Protein AF-A0A6H9L3S9-F1 (afdb_monomer_lite)

Radius of gyration: 14.36 Å; chains: 1; bounding box: 30×18×41 Å

Sequence (66 aa):
MARVKPEEIIEDLSSFFKRAMQEAVKDTFPNQEIDSDALFRNFKRQVRRRSGSWQNVSDRAVQSDY

Structure (mmCIF, N/CA/C/O backbone):
data_AF-A0A6H9L3S9-F1
#
_entry.id   AF-A0A6H9L3S9-F1
#
loop_
_atom_site.group_PDB
_atom_site.id
_atom_site.type_symbol
_atom_site.label_atom_id
_atom_site.label_alt_id
_atom_site.label_comp_id
_atom_site.label_asym_id
_atom_site.label_entity_i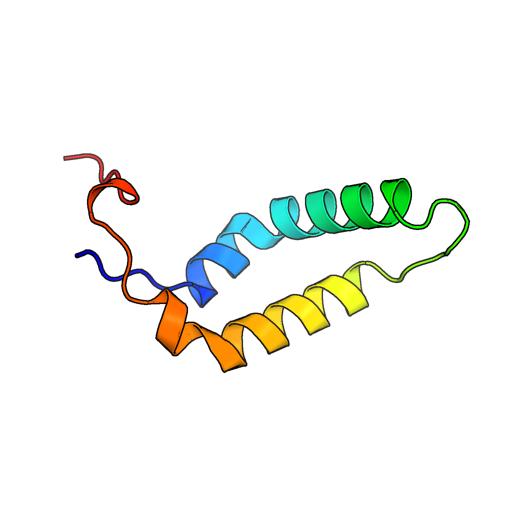d
_atom_site.label_seq_id
_atom_site.pdbx_PDB_ins_code
_atom_site.Cartn_x
_atom_site.Cartn_y
_atom_site.Cartn_z
_atom_site.occupancy
_atom_site.B_iso_or_equiv
_atom_site.auth_seq_id
_atom_site.auth_comp_id
_atom_site.auth_asym_id
_atom_site.auth_atom_id
_atom_site.pdbx_PDB_model_num
ATOM 1 N N . MET A 1 1 ? 10.807 -8.973 -19.562 1.00 84.25 1 MET A N 1
ATOM 2 C CA . MET A 1 1 ? 10.536 -8.779 -18.125 1.00 84.25 1 MET A CA 1
ATOM 3 C C . MET A 1 1 ? 11.014 -7.395 -17.775 1.00 84.25 1 MET A C 1
ATOM 5 O O . MET A 1 1 ? 12.147 -7.059 -18.113 1.00 84.25 1 MET A O 1
ATOM 9 N N . ALA A 1 2 ? 10.172 -6.629 -17.098 1.00 86.25 2 ALA A N 1
ATOM 10 C CA . ALA A 1 2 ? 10.467 -5.263 -16.725 1.00 86.25 2 ALA A CA 1
ATOM 11 C C . ALA A 1 2 ? 10.930 -5.222 -15.271 1.00 86.25 2 ALA A C 1
ATOM 13 O O . ALA A 1 2 ? 10.502 -6.032 -14.438 1.00 86.25 2 ALA A O 1
ATOM 14 N N . ARG A 1 3 ? 11.814 -4.268 -14.974 1.00 88.75 3 ARG A N 1
ATOM 15 C CA . ARG A 1 3 ? 12.220 -3.972 -13.604 1.00 88.75 3 ARG A CA 1
ATOM 16 C C . ARG A 1 3 ? 11.423 -2.799 -13.076 1.00 88.75 3 ARG A C 1
ATOM 18 O O . ARG A 1 3 ? 11.453 -1.722 -13.661 1.00 88.75 3 ARG A O 1
ATOM 25 N N . VAL A 1 4 ? 10.760 -3.010 -11.949 1.00 89.31 4 VAL A N 1
ATOM 26 C CA . VAL A 1 4 ? 10.065 -1.960 -11.205 1.00 89.31 4 VAL A CA 1
ATOM 27 C C . VAL A 1 4 ? 10.756 -1.712 -9.874 1.00 89.31 4 VAL A C 1
ATOM 29 O O . VAL A 1 4 ? 11.537 -2.535 -9.388 1.00 89.31 4 VAL A O 1
ATOM 32 N N . LYS A 1 5 ? 10.447 -0.567 -9.269 1.00 89.88 5 LYS A N 1
ATOM 33 C CA . LYS A 1 5 ? 10.880 -0.205 -7.922 1.00 89.88 5 LYS A CA 1
ATOM 34 C C . LYS A 1 5 ? 9.655 -0.189 -7.000 1.00 89.88 5 LYS A C 1
ATOM 36 O O . LYS A 1 5 ? 8.993 0.840 -6.891 1.00 89.88 5 LYS A O 1
ATOM 41 N N . PRO A 1 6 ? 9.328 -1.314 -6.336 1.00 89.50 6 PRO A N 1
ATOM 42 C CA . PRO A 1 6 ? 8.115 -1.432 -5.521 1.00 89.50 6 PRO A CA 1
ATOM 43 C C . PRO A 1 6 ? 8.019 -0.383 -4.410 1.00 89.50 6 PRO A C 1
ATOM 45 O O . PRO A 1 6 ? 6.931 0.034 -4.036 1.00 89.50 6 PRO A O 1
ATOM 48 N N . GLU A 1 7 ? 9.168 0.034 -3.881 1.00 88.56 7 GLU A N 1
ATOM 49 C CA . GLU A 1 7 ? 9.261 1.039 -2.823 1.00 88.56 7 GLU A CA 1
ATOM 50 C C . GLU A 1 7 ? 8.839 2.428 -3.314 1.00 88.56 7 GLU A C 1
ATOM 52 O O . GLU A 1 7 ? 8.075 3.088 -2.618 1.00 88.56 7 GLU A O 1
ATOM 57 N N . GLU A 1 8 ? 9.266 2.828 -4.518 1.00 90.69 8 GLU A N 1
ATOM 58 C CA . GLU A 1 8 ? 8.849 4.096 -5.138 1.00 90.69 8 GLU A CA 1
ATOM 59 C C . GLU A 1 8 ? 7.350 4.058 -5.460 1.00 90.69 8 GLU A C 1
ATOM 61 O O . GLU A 1 8 ? 6.618 4.945 -5.042 1.00 90.69 8 GLU A O 1
ATOM 66 N N . ILE A 1 9 ? 6.859 2.956 -6.044 1.00 91.00 9 ILE A N 1
ATOM 67 C CA . ILE A 1 9 ? 5.427 2.776 -6.342 1.00 91.00 9 ILE A CA 1
ATOM 68 C C . ILE A 1 9 ? 4.560 2.930 -5.082 1.00 91.00 9 ILE A C 1
ATOM 70 O O . ILE A 1 9 ? 3.509 3.564 -5.116 1.00 91.00 9 ILE A O 1
ATOM 74 N N . ILE A 1 10 ? 4.968 2.334 -3.959 1.00 91.31 10 ILE A N 1
ATOM 75 C CA . ILE A 1 10 ? 4.200 2.415 -2.707 1.00 91.31 10 ILE A CA 1
ATOM 76 C C . ILE A 1 10 ? 4.245 3.810 -2.096 1.00 91.31 10 ILE A C 1
ATOM 78 O O . ILE A 1 10 ? 3.273 4.213 -1.453 1.00 91.31 10 ILE A O 1
ATOM 82 N N . GLU A 1 11 ? 5.354 4.527 -2.250 1.00 91.12 11 GLU A N 1
ATOM 83 C CA . GLU A 1 11 ? 5.455 5.902 -1.774 1.00 91.12 11 GLU A CA 1
ATOM 84 C C . GLU A 1 11 ? 4.558 6.828 -2.608 1.00 91.12 11 GLU A C 1
ATOM 86 O O . GLU A 1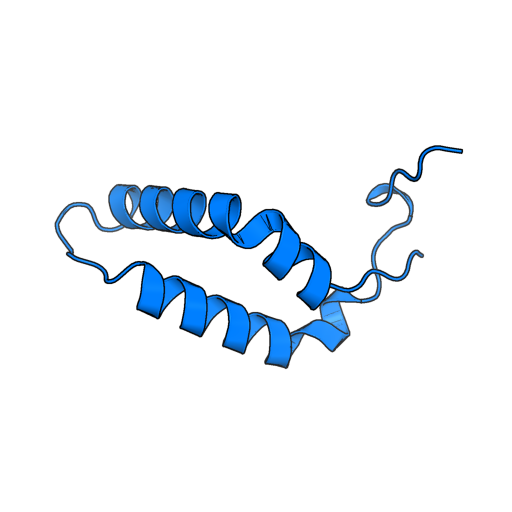 11 ? 3.721 7.535 -2.038 1.00 91.12 11 GLU A O 1
ATOM 91 N N . ASP A 1 12 ? 4.638 6.722 -3.937 1.00 93.88 12 ASP A N 1
ATOM 92 C CA . ASP A 1 12 ? 3.841 7.505 -4.889 1.00 93.88 12 ASP A CA 1
ATOM 93 C C . ASP A 1 12 ? 2.335 7.251 -4.724 1.00 93.88 12 ASP A C 1
ATOM 95 O O . ASP A 1 12 ? 1.518 8.169 -4.787 1.00 93.88 12 ASP A O 1
ATOM 99 N N . LEU A 1 13 ? 1.953 6.002 -4.441 1.00 93.62 13 LEU A N 1
ATOM 100 C CA . LEU A 1 13 ? 0.560 5.588 -4.244 1.00 93.62 13 LEU A CA 1
ATOM 101 C C . LEU A 1 13 ? 0.152 5.513 -2.765 1.00 93.62 13 LEU A C 1
ATOM 103 O O . LEU A 1 13 ? -0.855 4.887 -2.423 1.00 93.62 13 LEU A O 1
ATOM 107 N N . SER A 1 14 ? 0.918 6.125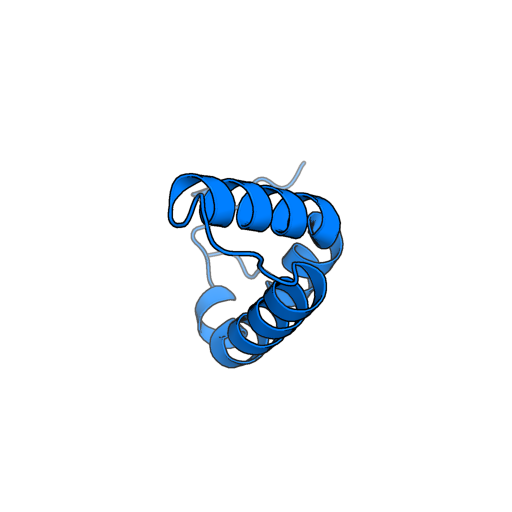 -1.862 1.00 91.81 14 SER A N 1
ATOM 108 C CA . SER A 1 14 ? 0.735 5.966 -0.413 1.00 91.81 14 SER A CA 1
ATOM 109 C C . SER A 1 14 ? -0.672 6.324 0.077 1.00 91.81 14 SER A C 1
ATOM 111 O O . SER A 1 14 ? -1.243 5.596 0.893 1.00 91.81 14 SER A O 1
ATOM 113 N N . SER A 1 15 ? -1.263 7.402 -0.440 1.00 92.44 15 SER A N 1
ATOM 114 C CA . SER A 1 15 ? -2.630 7.829 -0.112 1.00 92.44 15 SER A CA 1
ATOM 115 C C . SER A 1 15 ? -3.682 6.803 -0.551 1.00 92.44 15 SER A C 1
ATOM 117 O O . SER A 1 15 ? -4.568 6.456 0.233 1.00 92.44 15 SER A O 1
ATOM 119 N N . PHE A 1 16 ? -3.547 6.261 -1.764 1.00 94.88 16 PHE A N 1
ATOM 120 C CA . PHE A 1 16 ? -4.427 5.222 -2.298 1.00 94.8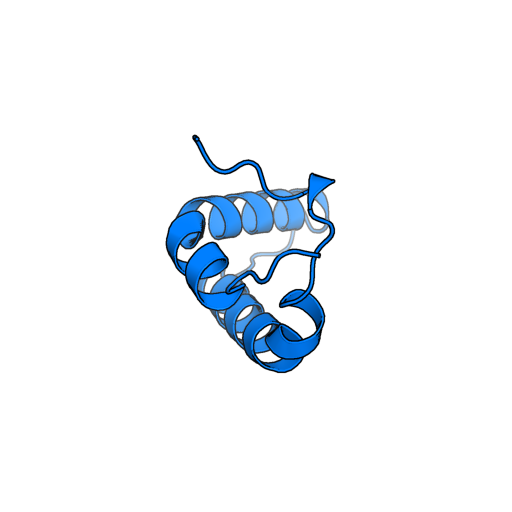8 16 PHE A CA 1
ATOM 121 C C . PHE A 1 16 ? -4.325 3.930 -1.490 1.00 94.88 16 PHE A C 1
ATOM 123 O O . PHE A 1 16 ? -5.347 3.390 -1.070 1.00 94.88 16 PHE A O 1
ATOM 130 N N . PHE A 1 17 ? -3.108 3.464 -1.199 1.00 93.88 17 PHE A N 1
ATOM 131 C CA . PHE A 1 17 ? -2.903 2.257 -0.396 1.00 93.88 17 PHE A CA 1
ATOM 132 C C . PHE A 1 17 ? -3.444 2.402 1.027 1.00 93.88 17 PHE A C 1
ATOM 134 O O . PHE A 1 17 ? -4.060 1.466 1.535 1.00 93.88 17 PHE A O 1
ATOM 141 N N . LYS A 1 18 ? -3.251 3.560 1.674 1.00 93.19 18 LYS A N 1
ATOM 142 C CA . LYS A 1 18 ? -3.837 3.833 2.996 1.00 93.19 18 LYS A CA 1
ATOM 143 C C . LYS A 1 18 ? -5.354 3.685 2.972 1.00 93.19 18 LYS A C 1
ATOM 145 O O . LYS A 1 18 ? -5.900 2.957 3.797 1.00 93.19 18 LYS A O 1
ATOM 150 N N . ARG A 1 19 ? -6.016 4.338 2.014 1.00 94.00 19 ARG A N 1
ATOM 151 C CA . ARG A 1 19 ? -7.474 4.298 1.885 1.00 94.00 19 ARG A CA 1
ATOM 152 C C . ARG A 1 19 ? -7.985 2.890 1.579 1.00 94.00 19 ARG A C 1
ATOM 154 O O . ARG A 1 19 ? -8.881 2.414 2.264 1.00 94.00 19 ARG A O 1
ATOM 161 N N . ALA A 1 20 ? -7.375 2.202 0.616 1.00 95.19 20 ALA A N 1
ATOM 162 C CA . ALA A 1 20 ? -7.766 0.843 0.254 1.00 95.19 20 ALA A CA 1
ATOM 163 C C . ALA A 1 20 ? -7.608 -0.133 1.434 1.00 95.19 20 ALA A C 1
ATOM 165 O O . ALA A 1 20 ? -8.468 -0.978 1.661 1.00 95.19 20 ALA A O 1
ATOM 166 N N . MET A 1 21 ? -6.541 0.003 2.231 1.00 94.12 21 MET A N 1
ATOM 167 C CA . MET A 1 21 ? -6.367 -0.815 3.434 1.00 94.12 21 MET A CA 1
ATOM 168 C C . MET A 1 21 ? -7.382 -0.485 4.527 1.00 94.12 21 MET A C 1
ATOM 170 O O . MET A 1 21 ? -7.851 -1.399 5.196 1.00 94.12 21 MET A O 1
ATOM 174 N N . GLN A 1 22 ? -7.736 0.789 4.708 1.00 92.50 22 GLN A N 1
ATOM 175 C CA . GLN A 1 22 ? -8.797 1.187 5.636 1.00 92.50 22 GLN A CA 1
ATOM 176 C C . GLN A 1 22 ? -10.144 0.575 5.259 1.00 92.50 22 GLN A C 1
ATOM 178 O O . GLN A 1 22 ? -10.835 0.048 6.126 1.00 92.50 22 GLN A O 1
ATOM 183 N N . GLU A 1 23 ? -10.511 0.647 3.981 1.00 94.44 23 GLU A N 1
ATOM 184 C CA . GLU A 1 23 ? -11.754 0.074 3.459 1.00 94.44 23 GLU A CA 1
ATOM 185 C C . GLU A 1 23 ? -11.749 -1.453 3.633 1.00 94.44 23 GLU A C 1
ATOM 187 O O . GLU A 1 23 ? -12.639 -1.992 4.286 1.00 94.44 23 GLU A O 1
ATOM 192 N N . ALA A 1 24 ? -10.676 -2.136 3.219 1.00 95.38 24 ALA A N 1
ATOM 193 C CA . ALA A 1 24 ? -10.542 -3.585 3.391 1.00 95.38 24 ALA A CA 1
ATOM 194 C C . ALA A 1 24 ? -10.628 -4.031 4.862 1.00 95.38 24 ALA A C 1
ATOM 196 O O . ALA A 1 24 ? -11.234 -5.059 5.173 1.00 95.38 24 ALA A O 1
ATOM 197 N N . VAL A 1 25 ? -10.035 -3.265 5.783 1.00 94.25 25 VAL A N 1
ATOM 198 C CA . VAL A 1 25 ? -10.142 -3.526 7.223 1.00 94.25 25 VAL A CA 1
ATOM 199 C C . VAL A 1 25 ? -11.572 -3.353 7.712 1.00 94.25 25 VAL A C 1
ATOM 201 O O . VAL A 1 25 ? -12.042 -4.218 8.441 1.00 94.25 25 VAL A O 1
ATOM 204 N N . LYS A 1 26 ? -12.262 -2.274 7.329 1.00 93.44 26 LYS A N 1
ATOM 205 C CA . LYS A 1 26 ? -13.655 -2.042 7.737 1.00 93.44 26 LYS A CA 1
ATOM 206 C C . LYS A 1 26 ? -14.578 -3.149 7.239 1.00 93.44 26 LYS A C 1
ATOM 208 O O . LYS A 1 26 ? -15.434 -3.597 7.992 1.00 93.44 26 LYS A O 1
ATOM 213 N N . ASP A 1 27 ? -14.364 -3.621 6.017 1.00 95.75 27 ASP A N 1
ATOM 214 C CA . ASP A 1 27 ? -15.180 -4.683 5.429 1.00 95.75 27 ASP A CA 1
ATOM 215 C C . ASP A 1 27 ? -14.916 -6.044 6.089 1.00 95.75 27 A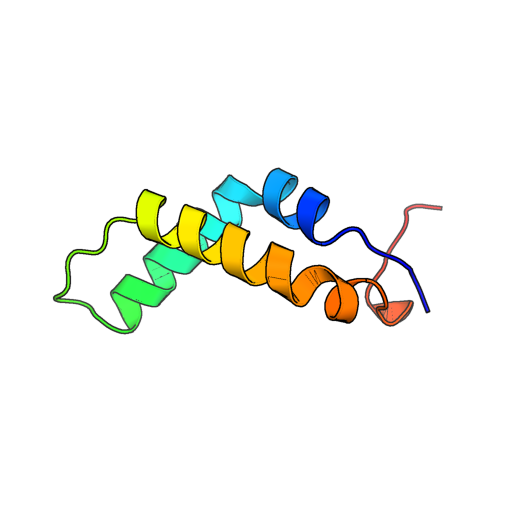SP A C 1
ATOM 217 O O . ASP A 1 27 ? -15.833 -6.842 6.279 1.00 95.75 27 ASP A O 1
ATOM 221 N N . THR A 1 28 ? -13.666 -6.309 6.478 1.00 96.25 28 THR A N 1
ATOM 222 C CA . THR A 1 28 ? -13.271 -7.594 7.080 1.00 96.25 28 THR A CA 1
ATOM 223 C C . THR A 1 28 ? -13.513 -7.632 8.595 1.00 96.25 28 THR A C 1
ATOM 225 O O . THR A 1 28 ? -13.857 -8.675 9.148 1.00 96.25 28 THR A O 1
ATOM 228 N N . PHE A 1 29 ? -13.339 -6.498 9.278 1.00 94.06 29 PHE A N 1
ATOM 229 C CA . PHE A 1 29 ? -13.397 -6.346 10.734 1.00 94.06 29 PHE A CA 1
ATOM 230 C C . PHE A 1 29 ? -14.231 -5.110 11.125 1.00 94.06 29 PHE A C 1
ATOM 232 O O . PHE A 1 29 ? -13.698 -4.153 11.693 1.00 94.06 29 PHE A O 1
ATOM 239 N N . PRO A 1 30 ? -15.552 -5.113 10.873 1.00 90.25 30 PRO A N 1
ATOM 240 C CA . PRO A 1 30 ? -16.397 -3.918 10.990 1.00 90.25 30 PRO A CA 1
ATOM 241 C C . PRO A 1 30 ? -16.457 -3.302 12.394 1.00 90.25 30 PRO A C 1
ATOM 243 O O . PRO A 1 30 ? -16.740 -2.116 12.532 1.00 90.25 30 PRO A O 1
ATOM 246 N N . ASN A 1 31 ? -16.160 -4.085 13.434 1.00 93.56 31 ASN A N 1
ATOM 247 C CA . ASN A 1 31 ? -16.235 -3.655 14.833 1.00 93.56 31 ASN A CA 1
ATOM 248 C C . ASN A 1 31 ? -14.860 -3.412 15.474 1.00 93.56 31 ASN A C 1
ATOM 250 O O . ASN A 1 31 ? -14.781 -3.246 16.691 1.00 93.56 31 ASN A O 1
ATOM 254 N N . GLN A 1 32 ? -13.776 -3.441 14.694 1.00 90.94 32 GLN A N 1
ATOM 255 C CA . GLN A 1 32 ? -12.427 -3.258 15.217 1.00 90.94 32 GLN A CA 1
ATOM 256 C C . GLN A 1 32 ? -11.864 -1.901 14.807 1.00 90.94 32 GLN A C 1
ATOM 258 O O . GLN A 1 32 ? -11.762 -1.573 13.627 1.00 90.94 32 GLN A O 1
ATOM 263 N N . GLU A 1 33 ? -11.448 -1.120 15.799 1.00 85.62 33 GLU A N 1
ATOM 264 C CA . GLU A 1 33 ? -10.723 0.118 15.551 1.00 85.62 33 GLU A CA 1
ATOM 265 C C . GLU A 1 33 ? -9.266 -0.214 15.209 1.00 85.62 33 GLU A C 1
ATOM 267 O O . GLU A 1 33 ? -8.556 -0.860 15.984 1.00 85.62 33 GLU A O 1
ATOM 272 N N . ILE A 1 34 ? -8.827 0.187 14.015 1.00 88.06 34 ILE A N 1
ATOM 273 C CA . ILE A 1 34 ? -7.457 -0.027 13.546 1.00 88.06 34 ILE A CA 1
ATOM 274 C C . ILE A 1 34 ? -6.806 1.320 13.254 1.00 88.06 34 ILE A C 1
ATOM 276 O O . ILE A 1 34 ? -7.277 2.094 12.417 1.00 88.06 34 ILE A O 1
ATOM 280 N N . ASP A 1 35 ? -5.657 1.551 13.888 1.00 90.88 35 ASP A N 1
ATOM 281 C CA . ASP A 1 35 ? -4.764 2.649 13.537 1.00 90.88 35 ASP A CA 1
ATOM 282 C C . ASP A 1 35 ? -4.219 2.431 12.118 1.00 90.88 35 ASP A C 1
ATOM 284 O O . ASP A 1 35 ? -3.378 1.568 11.840 1.00 90.88 35 ASP A O 1
ATOM 288 N N . SER A 1 36 ? -4.733 3.240 11.201 1.00 87.88 36 SER A N 1
ATOM 289 C CA . SER A 1 36 ? -4.448 3.137 9.775 1.00 87.88 36 SER A CA 1
ATOM 290 C C . SER A 1 36 ? -3.032 3.584 9.422 1.00 87.88 36 SER A C 1
ATOM 292 O O . SER A 1 36 ? -2.437 3.068 8.473 1.00 87.88 36 SER A O 1
ATOM 294 N N . ASP A 1 37 ? -2.463 4.512 10.192 1.00 91.31 37 ASP A N 1
ATOM 295 C CA . ASP A 1 37 ? -1.096 4.975 9.989 1.00 91.31 37 ASP A CA 1
ATOM 296 C C . ASP A 1 37 ? -0.096 3.927 10.472 1.00 91.31 37 ASP A C 1
ATOM 298 O O . ASP A 1 37 ? 0.888 3.637 9.777 1.00 91.31 37 ASP A O 1
ATOM 302 N N . ALA A 1 38 ? -0.370 3.294 11.616 1.00 94.19 38 ALA A N 1
ATOM 303 C CA . ALA A 1 38 ? 0.401 2.148 12.084 1.00 94.19 38 ALA A CA 1
ATOM 304 C C . ALA A 1 38 ? 0.303 0.965 11.107 1.00 94.19 38 ALA A C 1
ATOM 306 O O . ALA A 1 38 ? 1.325 0.336 10.803 1.00 94.19 38 ALA A O 1
ATOM 307 N N . LEU A 1 39 ? -0.890 0.686 10.566 1.00 93.38 39 LEU A N 1
ATOM 308 C CA . LEU A 1 39 ? -1.096 -0.351 9.554 1.00 93.38 39 LEU A CA 1
ATOM 309 C C . LEU A 1 39 ? -0.275 -0.067 8.292 1.00 93.38 39 LEU A C 1
ATOM 311 O O . LEU A 1 39 ? 0.501 -0.923 7.866 1.00 93.38 39 LEU A O 1
ATOM 315 N N . PHE A 1 40 ? -0.367 1.143 7.734 1.00 94.06 40 PHE A N 1
ATOM 316 C CA . PHE A 1 40 ? 0.375 1.509 6.527 1.00 94.06 40 PHE A CA 1
ATOM 317 C C . PHE A 1 40 ? 1.890 1.486 6.747 1.00 94.06 40 PHE A C 1
ATOM 319 O O . PHE A 1 40 ? 2.635 0.970 5.914 1.00 94.06 40 PHE A O 1
ATOM 326 N N . ARG A 1 41 ? 2.378 1.969 7.896 1.00 94.38 41 ARG A N 1
ATOM 327 C CA . ARG A 1 41 ? 3.807 1.892 8.244 1.00 94.38 41 ARG A CA 1
ATOM 328 C C . ARG A 1 41 ? 4.289 0.443 8.310 1.00 94.38 41 ARG A C 1
ATOM 330 O O . ARG A 1 41 ? 5.366 0.121 7.799 1.00 94.38 41 ARG A O 1
ATOM 337 N N . ASN A 1 42 ? 3.494 -0.436 8.917 1.00 95.12 42 ASN A N 1
ATOM 338 C CA . ASN A 1 42 ? 3.785 -1.864 8.967 1.00 95.12 42 ASN A CA 1
ATOM 339 C C . ASN A 1 42 ? 3.759 -2.503 7.578 1.00 95.12 42 ASN A C 1
ATOM 341 O O . ASN A 1 42 ? 4.672 -3.264 7.257 1.00 95.12 42 ASN A O 1
ATOM 345 N N . PHE A 1 43 ? 2.781 -2.151 6.746 1.00 93.25 43 PHE A N 1
ATOM 346 C CA . PHE A 1 43 ? 2.692 -2.581 5.356 1.00 93.25 43 PHE A CA 1
ATOM 347 C C . PHE A 1 43 ? 3.944 -2.184 4.562 1.00 93.25 43 PHE A C 1
ATOM 349 O O . PHE A 1 43 ? 4.620 -3.067 4.032 1.00 93.25 43 PHE A O 1
ATOM 356 N N . LYS A 1 44 ? 4.349 -0.902 4.585 1.00 92.75 44 LYS A N 1
ATOM 357 C CA . LYS A 1 44 ? 5.584 -0.426 3.928 1.00 92.75 44 LYS A CA 1
ATOM 358 C C . LYS A 1 44 ? 6.809 -1.230 4.360 1.00 92.75 44 LYS A C 1
ATOM 360 O O . LYS A 1 44 ? 7.607 -1.664 3.531 1.00 92.75 44 LYS A O 1
ATOM 365 N N . ARG A 1 45 ? 6.943 -1.481 5.667 1.00 93.00 45 ARG A N 1
ATOM 366 C CA . ARG A 1 45 ? 8.043 -2.282 6.223 1.00 93.00 45 ARG A CA 1
ATOM 367 C C . ARG A 1 45 ? 8.042 -3.716 5.690 1.00 93.00 45 ARG A C 1
ATOM 369 O O . ARG A 1 45 ? 9.114 -4.251 5.412 1.00 93.00 45 ARG A O 1
ATOM 376 N N . GLN A 1 46 ? 6.875 -4.345 5.564 1.00 92.38 46 GLN A N 1
ATOM 377 C CA . GLN A 1 46 ? 6.769 -5.703 5.026 1.00 92.38 46 GLN A CA 1
ATOM 378 C C . GLN A 1 46 ? 7.070 -5.753 3.531 1.00 92.38 46 GLN A C 1
ATOM 380 O O . GLN A 1 46 ? 7.758 -6.677 3.098 1.00 92.38 46 GLN A O 1
ATOM 385 N N . VAL A 1 47 ? 6.631 -4.758 2.754 1.00 90.06 47 VAL A N 1
ATOM 386 C CA . VAL A 1 47 ? 6.968 -4.716 1.329 1.00 90.06 47 VAL A CA 1
ATOM 387 C C . VAL A 1 47 ? 8.460 -4.503 1.131 1.00 90.06 47 VAL A C 1
ATOM 389 O O . VAL A 1 47 ? 9.066 -5.272 0.399 1.00 90.06 47 VAL A O 1
ATOM 392 N N . ARG A 1 48 ? 9.096 -3.572 1.849 1.00 87.94 48 ARG A N 1
ATOM 393 C CA . ARG A 1 48 ? 10.553 -3.373 1.759 1.00 87.94 48 ARG A CA 1
ATOM 394 C C . ARG A 1 48 ? 11.352 -4.649 2.052 1.00 87.94 48 ARG A C 1
ATOM 396 O O . ARG A 1 48 ? 12.358 -4.916 1.413 1.00 87.94 48 ARG A O 1
ATOM 403 N N . ARG A 1 49 ? 10.896 -5.483 2.994 1.00 89.81 49 ARG A N 1
ATOM 404 C CA . ARG A 1 49 ? 11.536 -6.781 3.295 1.00 89.81 49 ARG A CA 1
ATOM 405 C C . ARG A 1 49 ? 11.394 -7.812 2.175 1.00 89.81 49 ARG A C 1
ATOM 407 O O . ARG A 1 49 ? 12.155 -8.771 2.139 1.00 89.81 49 ARG A O 1
ATOM 414 N N . ARG A 1 50 ? 10.401 -7.645 1.305 1.00 85.31 50 ARG A N 1
ATOM 415 C CA . ARG A 1 50 ? 10.045 -8.577 0.229 1.00 85.31 50 ARG A CA 1
ATOM 416 C C . ARG A 1 50 ? 10.268 -7.974 -1.159 1.00 85.31 50 ARG A C 1
ATOM 418 O O . ARG A 1 50 ? 10.047 -8.663 -2.147 1.00 85.31 50 ARG A O 1
ATOM 425 N N . SER A 1 51 ? 10.726 -6.723 -1.249 1.00 78.81 51 SER A N 1
ATOM 426 C CA . SER A 1 51 ? 10.739 -5.944 -2.490 1.00 78.81 51 SER A CA 1
ATOM 427 C C . SER A 1 51 ? 11.594 -6.598 -3.572 1.00 78.81 51 SER A C 1
ATOM 429 O O . SER A 1 51 ? 11.250 -6.496 -4.745 1.00 78.81 51 SER A O 1
ATOM 431 N N . GLY A 1 52 ? 12.621 -7.369 -3.197 1.00 76.81 52 GLY A N 1
ATOM 432 C CA . GLY A 1 52 ? 13.442 -8.144 -4.130 1.00 76.81 52 GLY A CA 1
ATOM 433 C C . GLY A 1 52 ? 12.652 -9.104 -5.030 1.00 76.81 52 GLY A C 1
ATOM 434 O O . GLY A 1 52 ? 12.978 -9.224 -6.207 1.00 76.81 52 GLY A O 1
ATOM 435 N N . SER A 1 53 ? 11.581 -9.740 -4.539 1.00 78.81 53 SER A N 1
ATOM 436 C CA . SER A 1 53 ? 10.756 -10.624 -5.382 1.00 78.81 53 SER A CA 1
ATOM 437 C C . SER A 1 53 ? 9.763 -9.867 -6.263 1.00 78.81 53 SER A C 1
ATOM 439 O O . SER A 1 53 ? 9.259 -10.424 -7.232 1.00 78.81 53 SER A O 1
ATOM 441 N N . TRP A 1 54 ? 9.494 -8.599 -5.954 1.00 84.25 54 TRP A N 1
ATOM 442 C CA . TRP A 1 54 ? 8.546 -7.752 -6.682 1.00 84.25 54 TRP A CA 1
ATOM 443 C C . TRP A 1 54 ? 9.235 -6.889 -7.745 1.00 84.25 54 TRP A C 1
ATOM 445 O O . TRP A 1 54 ? 8.564 -6.218 -8.519 1.00 84.25 54 TRP A O 1
ATOM 455 N N . GLN A 1 55 ? 10.571 -6.901 -7.794 1.00 86.19 55 GLN A N 1
ATOM 456 C CA . GLN A 1 55 ? 11.350 -6.128 -8.761 1.00 86.19 55 GLN A CA 1
ATOM 457 C C . GLN A 1 55 ? 11.152 -6.606 -10.197 1.00 86.19 55 GLN A C 1
ATOM 459 O O . GLN A 1 55 ? 11.183 -5.782 -11.103 1.00 86.19 55 GLN A O 1
ATOM 464 N N . ASN A 1 56 ? 10.970 -7.909 -10.419 1.00 89.75 56 ASN A N 1
ATOM 465 C CA . ASN A 1 56 ? 10.832 -8.468 -11.760 1.00 89.75 56 ASN A CA 1
ATOM 466 C C . ASN A 1 56 ? 9.361 -8.755 -12.047 1.00 89.75 56 ASN A C 1
ATOM 468 O O . ASN A 1 56 ? 8.778 -9.671 -11.46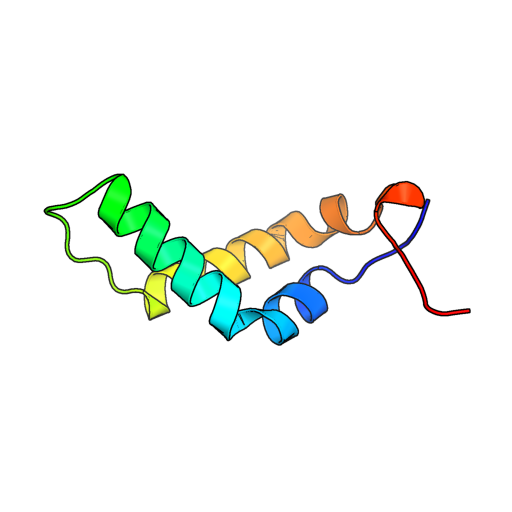9 1.00 89.75 56 ASN A O 1
ATOM 472 N N . VAL A 1 57 ? 8.782 -7.998 -12.972 1.00 87.38 57 VAL A N 1
ATOM 473 C CA . VAL A 1 57 ? 7.391 -8.161 -13.401 1.00 87.38 57 VAL A CA 1
ATOM 474 C C . VAL A 1 57 ? 7.319 -8.482 -14.893 1.00 87.38 57 VAL A C 1
ATOM 476 O O . VAL A 1 57 ? 8.278 -8.301 -15.651 1.00 87.38 57 VAL A O 1
ATOM 479 N N . SER A 1 58 ? 6.180 -9.020 -15.329 1.00 89.12 58 SER A N 1
ATOM 480 C CA . SER A 1 58 ? 5.918 -9.221 -16.756 1.00 89.12 58 SER A CA 1
ATOM 481 C C . SER A 1 58 ? 5.884 -7.871 -17.472 1.00 89.12 58 SER A C 1
ATOM 483 O O . SER A 1 58 ? 5.316 -6.923 -16.939 1.00 89.12 58 SER A O 1
ATOM 485 N N . ASP A 1 59 ? 6.409 -7.797 -18.697 1.00 87.88 59 ASP A N 1
ATOM 486 C CA . ASP A 1 59 ? 6.315 -6.577 -19.518 1.00 87.88 59 ASP A CA 1
ATOM 487 C C . ASP A 1 59 ? 4.853 -6.177 -19.755 1.00 87.88 59 ASP A C 1
ATOM 489 O O . ASP A 1 59 ? 4.537 -5.003 -19.855 1.00 87.88 59 ASP A O 1
ATOM 493 N N . ARG A 1 60 ? 3.929 -7.148 -19.738 1.00 88.12 60 ARG A N 1
ATOM 494 C CA . ARG A 1 60 ? 2.481 -6.907 -19.840 1.00 88.12 60 ARG A CA 1
ATOM 495 C C . ARG A 1 60 ? 1.912 -6.077 -18.685 1.00 88.12 60 ARG A C 1
ATOM 497 O O . ARG A 1 60 ? 0.819 -5.546 -18.817 1.00 88.12 60 ARG A O 1
ATOM 504 N N . ALA A 1 61 ? 2.608 -6.026 -17.550 1.00 84.38 61 ALA A N 1
ATOM 505 C CA . ALA A 1 61 ? 2.210 -5.251 -16.378 1.00 84.38 61 ALA A CA 1
ATOM 506 C C . ALA A 1 61 ? 2.792 -3.827 -16.383 1.00 84.38 61 ALA A C 1
ATOM 508 O O . ALA A 1 61 ? 2.511 -3.061 -15.465 1.00 84.38 61 ALA A O 1
ATOM 509 N N . VAL A 1 62 ? 3.614 -3.477 -17.378 1.00 86.50 62 VAL A N 1
ATOM 510 C CA . VAL A 1 62 ? 4.256 -2.167 -17.492 1.00 86.50 62 VAL A CA 1
ATOM 511 C C . VAL A 1 62 ? 3.841 -1.537 -18.812 1.00 86.50 62 VAL A C 1
ATOM 513 O O . VAL A 1 62 ? 4.235 -1.989 -19.882 1.00 86.50 62 VAL A O 1
ATOM 516 N N . GLN A 1 63 ? 3.060 -0.467 -18.726 1.00 84.69 63 GLN A N 1
ATOM 517 C CA . GLN A 1 63 ? 2.791 0.413 -19.851 1.00 84.69 63 GLN A CA 1
ATOM 518 C C . GLN A 1 63 ? 3.626 1.674 -19.645 1.00 84.69 63 GLN A C 1
ATOM 520 O O . GLN A 1 63 ? 3.340 2.474 -18.759 1.00 84.69 63 GLN A O 1
ATOM 525 N N . SER A 1 64 ? 4.706 1.807 -20.409 1.00 82.12 64 SER A N 1
ATOM 526 C CA . SER A 1 64 ? 5.425 3.072 -20.535 1.00 82.12 64 SER A CA 1
ATOM 527 C C . SER A 1 64 ? 4.855 3.816 -21.732 1.00 82.12 64 SER A C 1
ATOM 529 O O . SER A 1 64 ? 4.765 3.218 -22.806 1.00 82.12 64 SER A O 1
ATOM 531 N N . ASP A 1 65 ? 4.504 5.088 -21.560 1.00 74.50 65 ASP A N 1
ATOM 532 C CA . ASP A 1 65 ? 4.222 5.971 -22.689 1.00 74.50 65 ASP A CA 1
ATOM 533 C C . ASP A 1 65 ? 5.491 6.041 -23.547 1.00 74.50 65 ASP A C 1
ATOM 535 O O . ASP A 1 65 ? 6.521 6.559 -23.110 1.00 74.50 65 ASP A O 1
ATOM 539 N N . TYR A 1 66 ? 5.442 5.428 -24.726 1.00 56.41 66 TYR A N 1
ATOM 540 C CA . TYR A 1 66 ? 6.403 5.648 -25.800 1.00 56.41 66 TYR A CA 1
ATOM 541 C C . TYR A 1 66 ? 5.701 6.451 -26.887 1.00 56.41 66 TYR A C 1
ATOM 543 O O . TYR A 1 66 ? 4.523 6.123 -27.169 1.00 56.41 66 TYR A O 1
#

Secondary structure (DSSP, 8-state):
-EE--HHHHHHHTHHHHHHHHHHHHHHH-TT----HHHHHHHHHHHHHHHHHHHSEE-GGG-----

pLDDT: mean 89.45, std 6.2, range [56.41, 96.25]

Foldseek 3Di:
DAFDQVLVVCVVCVVVVLVVVVVVCCVVPVPDDDDSVVVSVVVSVVCVVVVVVVGDDDVVVDDDDD